Protein AF-A0A316V424-F1 (afdb_monomer)

Secondary structure (DSSP, 8-state):
-------HHHHHHHHHHHHHHHHSEEEEEETTEEEEEE---------SS--SS--S----------

pLDDT: mean 77.28, std 9.65, range [42.75, 87.5]

Radius of gyration: 15.69 Å; Cα contacts (8 Å, |Δi|>4): 45; chains: 1; bounding box: 31×18×50 Å

Solvent-accessible surface area (backbone atoms only — not comparable to full-atom values): 4647 Å² total; per-residue (Å²): 133,82,78,77,76,83,43,72,67,54,55,50,50,54,50,51,51,40,45,25,68,74,68,34,34,44,78,43,79,51,102,88,48,76,46,76,42,86,41,97,78,90,82,86,87,86,61,100,63,88,68,92,58,79,68,96,75,89,76,86,84,73,78,85,83,126

Mean predicted aligned error: 9.07 Å

Structure (mmCIF, N/CA/C/O backbone):
data_AF-A0A316V424-F1
#
_entry.id   AF-A0A316V424-F1
#
loop_
_atom_site.group_PDB
_atom_site.id
_atom_site.type_symbol
_atom_site.label_atom_id
_atom_site.label_alt_id
_atom_site.label_comp_id
_atom_site.label_asym_id
_atom_site.label_entity_id
_atom_site.label_seq_id
_atom_site.pdbx_PDB_ins_code
_atom_site.Cartn_x
_atom_site.Cartn_y
_atom_site.Cartn_z
_atom_site.occupancy
_atom_site.B_iso_or_equiv
_atom_site.auth_seq_id
_atom_site.auth_comp_id
_atom_site.auth_asym_id
_atom_site.auth_atom_id
_atom_site.pdbx_PDB_model_num
ATOM 1 N N . MET A 1 1 ? 20.163 6.578 22.153 1.00 42.75 1 MET A N 1
ATOM 2 C CA . MET A 1 1 ? 18.971 6.881 21.337 1.00 42.75 1 MET A CA 1
ATOM 3 C C . MET A 1 1 ? 19.457 7.126 19.920 1.00 42.75 1 MET A C 1
ATOM 5 O O . MET A 1 1 ? 19.840 8.239 19.605 1.00 42.75 1 MET A O 1
ATOM 9 N N . ASN A 1 2 ? 19.578 6.073 19.109 1.00 45.72 2 ASN A N 1
ATOM 10 C CA . ASN A 1 2 ? 19.859 6.259 17.687 1.00 45.72 2 ASN A CA 1
ATOM 11 C C . ASN A 1 2 ? 18.519 6.585 17.037 1.00 45.72 2 ASN A C 1
ATOM 13 O O . ASN A 1 2 ? 17.718 5.679 16.812 1.00 45.72 2 ASN A O 1
ATOM 17 N N . GLU A 1 3 ? 18.244 7.870 16.828 1.00 56.47 3 GLU A N 1
ATOM 18 C CA . GLU A 1 3 ? 17.144 8.293 15.968 1.00 56.47 3 GLU A CA 1
ATOM 19 C C . GLU A 1 3 ? 17.364 7.630 14.607 1.00 56.47 3 GLU A C 1
ATOM 21 O O . GLU A 1 3 ? 18.349 7.894 13.913 1.00 56.47 3 GLU A O 1
ATOM 26 N N . GLY A 1 4 ? 16.506 6.665 14.273 1.00 60.78 4 GLY A N 1
ATOM 27 C CA . GLY A 1 4 ? 16.563 5.987 12.989 1.00 60.78 4 GLY A CA 1
ATOM 28 C C . GLY A 1 4 ? 16.359 7.029 11.901 1.00 60.78 4 GLY A C 1
ATOM 29 O O . GLY A 1 4 ? 15.262 7.558 11.759 1.00 60.78 4 GLY A O 1
ATOM 30 N N . GLN A 1 5 ? 17.416 7.360 11.160 1.00 62.72 5 GLN A N 1
ATOM 31 C CA . GLN A 1 5 ? 17.300 8.293 10.048 1.00 62.72 5 GLN A CA 1
ATOM 32 C C . GLN A 1 5 ? 16.306 7.731 9.038 1.00 62.72 5 GLN A C 1
ATOM 34 O O . GLN A 1 5 ? 16.482 6.619 8.527 1.00 62.72 5 GLN A O 1
ATOM 39 N N . LEU A 1 6 ? 15.275 8.518 8.739 1.00 61.34 6 LEU A N 1
ATOM 40 C CA . LEU A 1 6 ? 14.345 8.233 7.663 1.00 61.34 6 LEU A CA 1
ATOM 41 C C . LEU A 1 6 ? 15.109 8.400 6.344 1.00 61.34 6 LEU A C 1
ATOM 43 O O . LEU A 1 6 ? 15.214 9.490 5.788 1.00 61.34 6 LEU A O 1
ATOM 47 N N . ARG A 1 7 ? 15.740 7.315 5.893 1.00 74.62 7 ARG A N 1
ATOM 48 C CA . ARG A 1 7 ? 16.452 7.289 4.615 1.00 74.62 7 ARG A CA 1
ATOM 49 C C . ARG A 1 7 ? 15.444 7.481 3.487 1.00 74.62 7 ARG A C 1
ATOM 51 O O . ARG A 1 7 ? 14.278 7.121 3.628 1.00 74.62 7 ARG A O 1
ATOM 58 N N . GLU A 1 8 ? 15.905 7.988 2.353 1.00 77.31 8 GLU A N 1
ATOM 59 C CA . GLU A 1 8 ? 15.083 8.227 1.160 1.00 77.31 8 GLU A CA 1
ATOM 60 C C . GLU A 1 8 ? 14.260 6.986 0.757 1.00 77.31 8 GLU A C 1
ATOM 62 O O . GLU A 1 8 ? 13.072 7.078 0.456 1.00 77.31 8 GLU A O 1
ATOM 67 N N . ASN A 1 9 ? 14.847 5.795 0.914 1.00 78.75 9 ASN A N 1
ATOM 68 C CA . ASN A 1 9 ? 14.168 4.511 0.723 1.00 78.75 9 ASN A CA 1
ATOM 69 C C . ASN A 1 9 ? 12.968 4.312 1.663 1.00 78.75 9 ASN A C 1
ATOM 71 O O . ASN A 1 9 ? 11.956 3.761 1.252 1.00 78.75 9 ASN A O 1
ATOM 75 N N . GLY A 1 10 ? 13.052 4.763 2.916 1.00 80.19 10 GLY A N 1
ATOM 76 C CA . GLY A 1 10 ? 11.945 4.688 3.870 1.00 80.19 10 GLY A CA 1
ATOM 77 C C . GLY A 1 10 ? 10.767 5.567 3.456 1.00 80.19 10 GLY A C 1
ATOM 78 O O . GLY A 1 10 ? 9.623 5.124 3.515 1.00 80.19 10 GLY A O 1
ATOM 79 N N . ILE A 1 11 ? 11.047 6.777 2.962 1.00 83.19 11 ILE A N 1
ATOM 80 C CA . ILE A 1 11 ? 10.019 7.686 2.432 1.00 83.19 11 ILE A CA 1
ATOM 81 C C . ILE A 1 11 ? 9.363 7.074 1.192 1.00 83.19 11 ILE A C 1
ATOM 83 O O . ILE A 1 11 ? 8.135 7.043 1.095 1.00 83.19 11 ILE A O 1
ATOM 87 N N . ASN A 1 12 ? 10.172 6.538 0.275 1.00 83.44 12 ASN A N 1
ATOM 88 C CA . ASN A 1 12 ? 9.674 5.874 -0.926 1.00 83.44 12 ASN A CA 1
ATOM 89 C C . ASN A 1 12 ? 8.819 4.647 -0.584 1.00 83.44 12 ASN A C 1
ATOM 91 O O . ASN A 1 12 ? 7.744 4.492 -1.153 1.00 83.44 12 ASN A O 1
ATOM 95 N N . ASN A 1 13 ? 9.216 3.841 0.402 1.00 83.69 13 ASN A N 1
ATOM 96 C CA . ASN A 1 13 ? 8.430 2.690 0.848 1.00 83.69 13 ASN A CA 1
ATOM 97 C C . ASN A 1 13 ? 7.070 3.106 1.420 1.00 83.69 13 ASN A C 1
ATOM 99 O O . ASN A 1 13 ? 6.056 2.509 1.068 1.00 83.69 13 ASN A O 1
ATOM 103 N N . ILE A 1 14 ? 7.028 4.139 2.270 1.00 84.31 14 ILE A N 1
ATOM 104 C CA . ILE A 1 14 ? 5.768 4.651 2.835 1.00 84.31 14 ILE A CA 1
ATOM 105 C C . ILE A 1 14 ? 4.867 5.197 1.722 1.00 84.31 14 ILE A C 1
ATOM 107 O O . ILE A 1 14 ? 3.664 4.936 1.729 1.00 84.31 14 ILE A O 1
ATOM 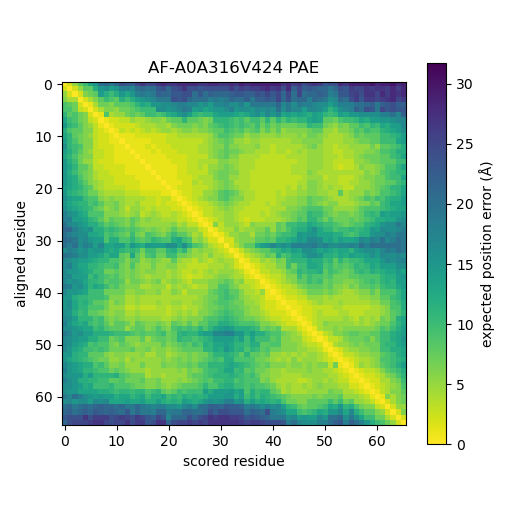111 N N . ARG A 1 15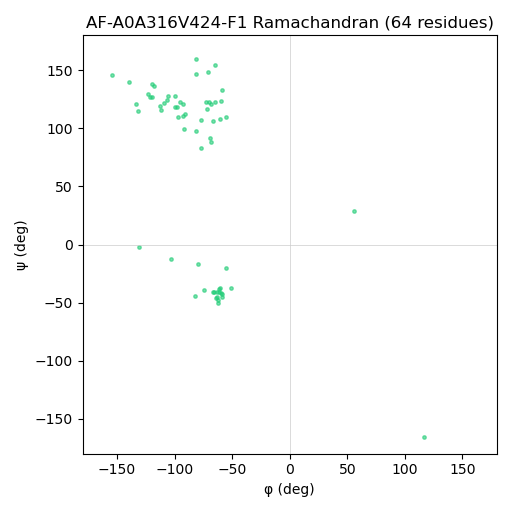 ? 5.437 5.912 0.742 1.00 85.38 15 ARG A N 1
ATOM 112 C CA . ARG A 1 15 ? 4.690 6.407 -0.421 1.00 85.38 15 ARG A CA 1
ATOM 113 C C . ARG A 1 15 ? 4.114 5.253 -1.241 1.00 85.38 15 ARG A C 1
ATOM 115 O O . ARG A 1 15 ? 2.915 5.264 -1.499 1.00 85.38 15 ARG A O 1
ATOM 122 N N . SER A 1 16 ? 4.923 4.255 -1.595 1.00 84.06 16 SER A N 1
ATOM 123 C CA . SER A 1 16 ? 4.458 3.086 -2.349 1.00 84.06 16 SER A CA 1
ATOM 124 C C . SER A 1 16 ? 3.368 2.327 -1.597 1.00 84.06 16 SER A C 1
ATOM 126 O O . SER A 1 16 ? 2.366 1.955 -2.197 1.00 84.06 16 SER A O 1
ATOM 128 N N . LEU A 1 17 ? 3.511 2.152 -0.281 1.00 85.56 17 LEU A N 1
ATOM 129 C CA . LEU A 1 17 ? 2.507 1.477 0.541 1.00 85.56 17 LEU A CA 1
ATOM 130 C C . LEU A 1 17 ? 1.199 2.278 0.622 1.00 85.56 17 LEU A C 1
ATOM 132 O O . LEU A 1 17 ? 0.124 1.702 0.508 1.00 85.56 17 LEU A O 1
ATOM 136 N N . SER A 1 18 ? 1.284 3.603 0.754 1.00 86.06 18 SER A N 1
ATOM 137 C CA . SER A 1 18 ? 0.122 4.500 0.704 1.00 86.06 18 SER A CA 1
ATOM 138 C C . SER A 1 18 ? -0.631 4.377 -0.625 1.00 86.06 18 SER A C 1
ATOM 140 O O . SER A 1 18 ? -1.853 4.232 -0.633 1.00 86.06 18 SER A O 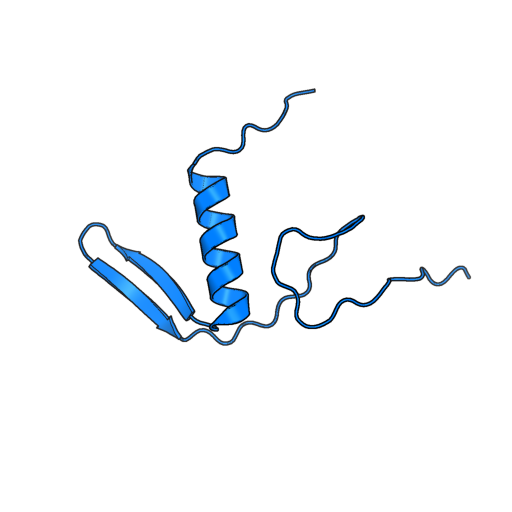1
ATOM 142 N N . THR A 1 19 ? 0.097 4.352 -1.746 1.00 85.62 19 THR A N 1
ATOM 143 C CA . THR A 1 19 ? -0.489 4.141 -3.075 1.00 85.62 19 THR A CA 1
ATOM 144 C C . THR A 1 19 ? -1.157 2.773 -3.176 1.00 85.62 19 THR A C 1
ATOM 146 O O . THR A 1 19 ? -2.315 2.710 -3.568 1.00 85.62 19 THR A O 1
ATOM 149 N N . VAL A 1 20 ? -0.485 1.700 -2.754 1.00 87.50 20 VAL A N 1
ATOM 150 C CA . VAL 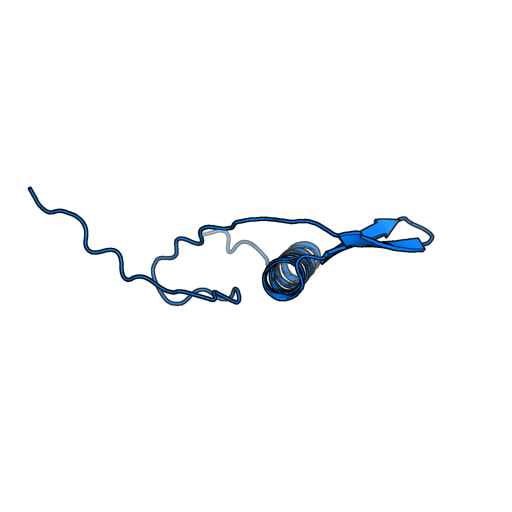A 1 20 ? -1.029 0.331 -2.789 1.00 87.50 20 VAL A CA 1
ATOM 151 C C . VAL A 1 20 ? -2.314 0.208 -1.978 1.00 87.50 20 VAL A C 1
ATOM 153 O O . VAL A 1 20 ? -3.266 -0.407 -2.446 1.00 87.50 20 VAL A O 1
ATOM 156 N N . LEU A 1 21 ? -2.369 0.806 -0.788 1.00 85.50 21 LEU A N 1
ATOM 157 C CA . LEU A 1 21 ? -3.567 0.773 0.052 1.00 85.50 21 LEU A CA 1
ATOM 158 C C . LEU A 1 21 ? -4.765 1.443 -0.636 1.00 85.50 21 LEU A C 1
ATOM 160 O O . LEU A 1 21 ? -5.875 0.931 -0.546 1.00 85.50 21 LEU A O 1
ATOM 164 N N . GLN A 1 22 ? -4.534 2.539 -1.363 1.00 84.81 22 GLN A N 1
ATOM 165 C CA . GLN A 1 22 ? -5.591 3.303 -2.032 1.00 84.81 22 GLN A CA 1
ATOM 166 C C . GLN A 1 22 ? -6.009 2.726 -3.386 1.00 84.81 22 GLN A C 1
ATOM 168 O O . GLN A 1 22 ? -7.194 2.697 -3.709 1.00 84.81 22 GLN A O 1
ATOM 173 N N . THR A 1 23 ? -5.045 2.328 -4.214 1.00 85.81 23 THR A N 1
ATOM 174 C CA . THR A 1 23 ? -5.293 1.947 -5.612 1.00 85.81 23 THR A CA 1
ATOM 175 C C . THR A 1 23 ? -5.281 0.445 -5.829 1.00 85.81 23 THR A C 1
ATOM 177 O O . THR A 1 23 ? -5.684 0.004 -6.902 1.00 85.81 23 THR A O 1
ATOM 180 N N . GLN A 1 24 ? -4.812 -0.334 -4.846 1.00 83.50 24 GLN A N 1
ATOM 181 C CA . GLN A 1 24 ? -4.567 -1.772 -4.985 1.00 83.50 24 GLN A CA 1
ATOM 182 C C . GLN A 1 24 ? -3.610 -2.071 -6.156 1.00 83.50 24 GLN A C 1
ATOM 184 O O . GLN A 1 24 ? -3.664 -3.131 -6.775 1.00 83.50 24 GLN A O 1
ATOM 189 N N . LYS A 1 25 ? -2.710 -1.125 -6.464 1.00 85.44 25 LYS A N 1
ATOM 190 C CA . LYS A 1 25 ? -1.658 -1.273 -7.471 1.00 85.44 25 LYS A CA 1
ATOM 191 C C . LYS A 1 25 ? -0.293 -1.079 -6.846 1.00 85.44 25 LYS A C 1
ATOM 193 O O . LYS A 1 25 ? -0.030 -0.054 -6.216 1.00 85.44 25 LYS A O 1
ATOM 198 N N . LEU A 1 26 ? 0.588 -2.047 -7.057 1.00 82.62 26 LEU A N 1
ATOM 199 C CA . LEU A 1 26 ? 1.969 -1.995 -6.611 1.00 82.62 26 LEU A CA 1
ATOM 200 C C . LEU A 1 26 ? 2.856 -1.427 -7.724 1.00 82.62 26 LEU A C 1
ATOM 202 O O . LEU A 1 26 ? 3.060 -2.106 -8.735 1.00 82.62 26 LEU A O 1
ATOM 206 N N . PRO A 1 27 ? 3.406 -0.209 -7.558 1.00 77.06 27 PRO A N 1
ATOM 207 C CA . PRO A 1 27 ? 4.413 0.303 -8.471 1.00 77.06 27 PRO A CA 1
ATOM 208 C C . PRO A 1 27 ? 5.723 -0.458 -8.247 1.00 77.06 27 PRO A C 1
ATOM 210 O O . PRO A 1 27 ? 6.326 -0.391 -7.173 1.00 77.06 27 PRO A O 1
ATOM 213 N N . TYR A 1 28 ? 6.164 -1.182 -9.269 1.00 80.00 28 TYR A N 1
ATOM 214 C CA . TYR A 1 28 ? 7.426 -1.906 -9.272 1.00 80.00 28 TYR A CA 1
ATOM 215 C C . TYR A 1 28 ? 8.388 -1.276 -10.280 1.00 80.00 28 TYR A C 1
ATOM 217 O O . TYR A 1 28 ? 8.116 -1.221 -11.482 1.00 80.00 28 TYR A O 1
ATOM 225 N N . THR A 1 29 ? 9.524 -0.794 -9.782 1.00 74.38 29 THR A N 1
ATOM 226 C CA . THR A 1 29 ? 10.543 -0.128 -10.597 1.00 74.38 29 THR A CA 1
ATOM 227 C C . THR A 1 29 ? 11.634 -1.123 -10.974 1.00 74.38 29 THR A C 1
ATOM 229 O O . THR A 1 29 ? 12.437 -1.526 -10.132 1.00 74.38 29 THR A O 1
ATOM 232 N N . PHE A 1 30 ? 11.691 -1.498 -12.249 1.00 76.50 30 PHE A N 1
ATOM 233 C CA . PHE A 1 30 ? 12.873 -2.110 -12.846 1.00 76.50 30 PHE A CA 1
ATOM 234 C C . PHE A 1 30 ? 13.890 -1.025 -13.226 1.00 76.50 30 PHE A C 1
ATOM 236 O O . PHE A 1 30 ? 13.513 0.127 -13.439 1.00 76.50 30 PHE A O 1
ATOM 243 N N . PRO A 1 31 ? 15.178 -1.377 -13.396 1.00 75.12 31 PRO A N 1
ATOM 244 C CA . PRO A 1 31 ? 16.220 -0.414 -13.762 1.00 75.12 31 PRO A CA 1
ATOM 245 C C . PRO A 1 31 ? 15.934 0.391 -15.044 1.00 75.12 31 PRO A C 1
ATOM 247 O O . PRO A 1 31 ? 16.515 1.455 -15.229 1.00 75.12 31 PRO A O 1
ATOM 250 N N . PHE A 1 32 ? 15.043 -0.100 -15.916 1.00 72.12 32 PHE A N 1
ATOM 251 C CA . PHE A 1 32 ? 14.724 0.510 -17.211 1.00 72.12 32 PHE A CA 1
ATOM 252 C C . PHE A 1 32 ? 13.217 0.672 -17.488 1.00 72.12 32 PHE A C 1
ATOM 254 O O . PHE A 1 32 ? 12.855 1.199 -18.538 1.00 72.12 32 PHE A O 1
ATOM 261 N N . SER A 1 33 ? 12.330 0.232 -16.587 1.00 74.31 33 SER A N 1
ATOM 262 C CA . SER A 1 33 ? 10.877 0.378 -16.749 1.00 74.31 33 SER A CA 1
ATOM 263 C C . SER A 1 33 ? 10.150 0.381 -15.405 1.00 74.31 33 SER A C 1
ATOM 265 O O . SER A 1 33 ? 10.536 -0.316 -14.472 1.00 74.31 33 SER A O 1
ATOM 267 N N . THR A 1 34 ? 9.065 1.142 -15.305 1.00 75.44 34 THR A N 1
ATOM 268 C CA . THR A 1 34 ? 8.155 1.078 -14.155 1.00 75.44 34 THR A CA 1
ATOM 269 C C . THR A 1 34 ? 6.895 0.353 -14.590 1.00 75.44 34 THR A C 1
ATOM 271 O O . THR A 1 34 ? 6.295 0.718 -15.602 1.00 75.44 34 THR A O 1
ATOM 274 N N . HIS A 1 35 ? 6.495 -0.668 -13.839 1.00 80.62 35 HIS A N 1
ATOM 275 C CA . HIS A 1 35 ? 5.262 -1.406 -14.079 1.00 80.62 35 HIS A CA 1
ATOM 276 C C . HIS A 1 35 ? 4.342 -1.295 -12.870 1.00 80.62 35 HIS A C 1
ATOM 278 O O . HIS A 1 35 ? 4.787 -1.391 -11.728 1.00 80.62 35 HIS A O 1
ATOM 284 N N . GLU A 1 36 ? 3.054 -1.102 -13.128 1.00 82.31 36 GLU A N 1
ATOM 285 C CA . GLU A 1 36 ? 2.021 -1.216 -12.105 1.00 82.31 36 GLU A CA 1
ATOM 286 C C . GLU A 1 36 ? 1.491 -2.644 -12.118 1.00 82.31 36 GLU A C 1
ATOM 288 O O . GLU A 1 36 ? 1.017 -3.129 -13.146 1.00 82.31 36 GLU A O 1
ATOM 293 N N . MET A 1 37 ? 1.605 -3.329 -10.985 1.00 82.19 37 MET A N 1
ATOM 294 C CA . MET A 1 37 ? 1.022 -4.651 -10.799 1.00 82.19 37 MET A CA 1
ATOM 295 C C . MET A 1 37 ? -0.289 -4.505 -10.037 1.00 82.19 37 MET A C 1
ATOM 297 O O . MET A 1 37 ? -0.301 -3.903 -8.966 1.00 82.19 37 MET A O 1
ATOM 301 N N . ASP A 1 38 ? -1.377 -5.070 -10.555 1.00 84.56 38 ASP A N 1
ATOM 302 C CA . ASP A 1 38 ? -2.633 -5.141 -9.809 1.00 84.56 38 ASP A CA 1
ATOM 303 C C . ASP A 1 38 ? -2.474 -6.147 -8.659 1.00 84.56 38 ASP A C 1
ATOM 305 O O . ASP A 1 38 ? -2.121 -7.312 -8.865 1.00 84.56 38 ASP A O 1
ATOM 309 N N . THR A 1 39 ? -2.698 -5.694 -7.428 1.00 80.81 39 THR A N 1
ATOM 310 C CA . THR A 1 39 ? -2.497 -6.486 -6.211 1.00 80.81 39 THR A CA 1
ATOM 311 C C . THR A 1 39 ? -3.690 -6.333 -5.287 1.00 80.81 39 THR A C 1
ATOM 313 O O . THR A 1 39 ? -3.960 -5.233 -4.824 1.00 80.81 39 THR A O 1
ATOM 316 N N . HIS A 1 40 ? -4.362 -7.432 -4.950 1.00 82.94 40 HIS A N 1
ATOM 317 C CA . HIS A 1 40 ? -5.428 -7.408 -3.952 1.00 82.94 40 HIS A CA 1
ATOM 318 C C . HIS A 1 40 ? -4.838 -7.724 -2.573 1.00 82.94 40 HIS A C 1
ATOM 320 O O . HIS A 1 40 ? -4.569 -8.884 -2.255 1.00 82.94 40 HIS A O 1
ATOM 326 N N . LEU A 1 41 ? -4.589 -6.688 -1.772 1.00 82.62 41 LEU A N 1
ATOM 327 C CA . LEU A 1 41 ? -3.980 -6.791 -0.450 1.00 82.62 41 LEU A CA 1
ATOM 328 C C . LEU A 1 41 ? -4.925 -6.254 0.624 1.00 82.62 41 LEU A C 1
ATOM 330 O O . LEU A 1 41 ? -5.368 -5.106 0.580 1.00 82.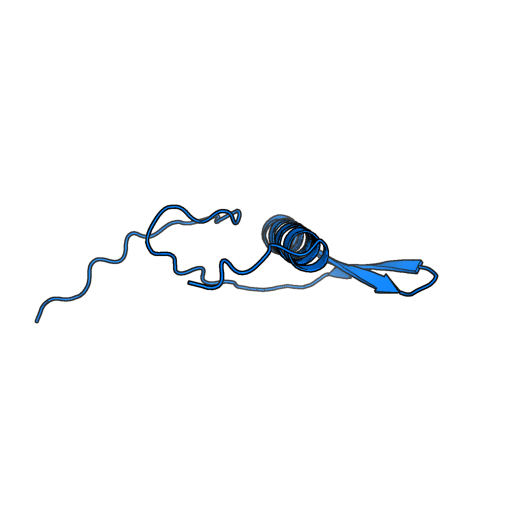62 41 LEU A O 1
ATOM 334 N N . SER A 1 42 ? -5.167 -7.076 1.642 1.00 83.19 42 SER A N 1
ATOM 335 C CA . SER A 1 42 ? -5.800 -6.652 2.890 1.00 83.19 42 SER A CA 1
ATOM 336 C C . SER A 1 42 ? -4.714 -6.323 3.912 1.00 83.19 42 SER A C 1
ATOM 338 O O . SER A 1 42 ? -3.873 -7.167 4.222 1.00 83.19 42 SER A O 1
ATOM 340 N N . CYS A 1 43 ? -4.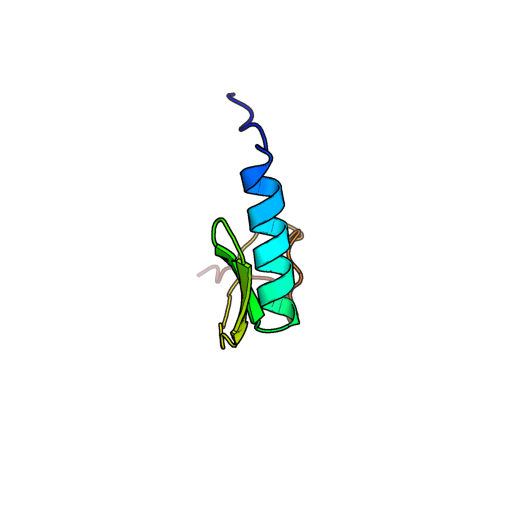718 -5.100 4.441 1.00 80.50 43 CYS A N 1
ATOM 341 C CA . CYS A 1 43 ? -3.744 -4.646 5.431 1.00 80.50 43 CYS A CA 1
ATOM 342 C C . CYS A 1 43 ? -4.446 -4.293 6.743 1.00 80.50 43 CYS A C 1
ATOM 344 O O . CYS A 1 43 ? -5.473 -3.620 6.741 1.00 80.50 43 CYS A O 1
ATOM 346 N N . ILE A 1 44 ? -3.869 -4.723 7.866 1.00 84.25 44 ILE A N 1
ATOM 347 C CA . ILE A 1 44 ? -4.282 -4.295 9.202 1.00 84.25 44 ILE A CA 1
ATOM 348 C C . ILE A 1 44 ? -3.146 -3.452 9.764 1.00 84.25 44 ILE A C 1
ATOM 350 O O . ILE A 1 44 ? -2.041 -3.949 9.980 1.00 84.25 44 ILE A O 1
ATOM 354 N N . VAL A 1 45 ? -3.422 -2.171 9.993 1.00 80.50 45 VAL A N 1
ATOM 355 C CA . VAL A 1 45 ? -2.450 -1.237 10.557 1.00 80.50 45 VAL A CA 1
ATOM 356 C C . VAL A 1 45 ? -2.735 -1.070 12.041 1.00 80.50 45 VAL A C 1
ATOM 358 O O . VAL A 1 45 ? -3.803 -0.602 12.430 1.00 80.50 45 VAL A O 1
ATOM 361 N N . THR A 1 46 ? -1.766 -1.436 12.874 1.00 83.81 46 THR A N 1
ATOM 362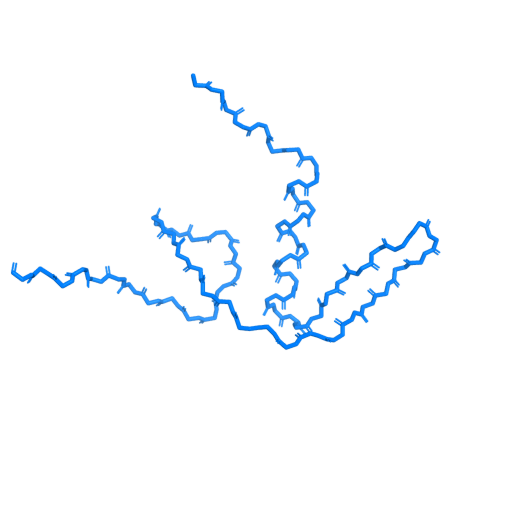 C CA . THR A 1 46 ? -1.805 -1.195 14.316 1.00 83.81 46 THR A CA 1
ATOM 363 C C . THR A 1 46 ? -0.831 -0.075 14.657 1.00 83.81 46 THR A C 1
ATOM 365 O O . THR A 1 46 ? 0.353 -0.123 14.326 1.00 83.81 46 THR A O 1
ATOM 368 N N . SER A 1 47 ? -1.328 0.976 15.302 1.00 80.06 47 SER A N 1
ATOM 369 C CA . SER A 1 47 ? -0.501 2.099 15.737 1.00 80.06 47 SER A CA 1
ATOM 370 C C . SER A 1 47 ? -0.922 2.574 17.119 1.00 80.06 47 SER A C 1
ATOM 372 O O . SER A 1 47 ? -2.108 2.683 17.423 1.00 80.06 47 SER A O 1
ATOM 374 N N . GLN A 1 48 ? 0.064 2.905 17.951 1.00 75.75 48 GLN A N 1
ATOM 375 C CA . GLN A 1 48 ? -0.157 3.681 19.169 1.00 75.75 48 GLN A CA 1
ATOM 376 C C . GLN A 1 48 ? -0.335 5.153 18.772 1.00 75.75 48 GLN A C 1
ATOM 378 O O . GLN A 1 48 ? 0.625 5.919 18.744 1.00 75.75 48 GLN A O 1
ATOM 383 N N . GLY A 1 49 ? -1.556 5.522 18.371 1.00 73.94 49 GLY A N 1
ATOM 384 C CA . GLY A 1 49 ? -1.908 6.866 17.895 1.00 73.94 49 GLY A CA 1
ATOM 385 C C . GLY A 1 49 ? -2.360 6.901 16.432 1.00 73.94 49 GLY A C 1
ATOM 386 O O . GLY A 1 49 ? -2.689 5.869 15.845 1.00 73.94 49 GLY A O 1
ATOM 387 N N . LYS A 1 50 ? -2.408 8.101 15.840 1.00 71.31 50 LYS A N 1
ATOM 388 C CA . LYS A 1 50 ? -2.842 8.297 14.448 1.00 71.31 50 LYS A CA 1
ATOM 389 C C . LYS A 1 50 ? -1.769 7.784 13.484 1.00 71.31 50 LYS A C 1
ATOM 391 O O . LYS A 1 50 ? -0.633 8.247 13.526 1.00 71.31 50 LYS A O 1
ATOM 396 N N . SER A 1 51 ? -2.141 6.847 12.616 1.00 75.00 51 SER A N 1
ATOM 397 C CA . SER A 1 51 ? -1.246 6.342 11.575 1.00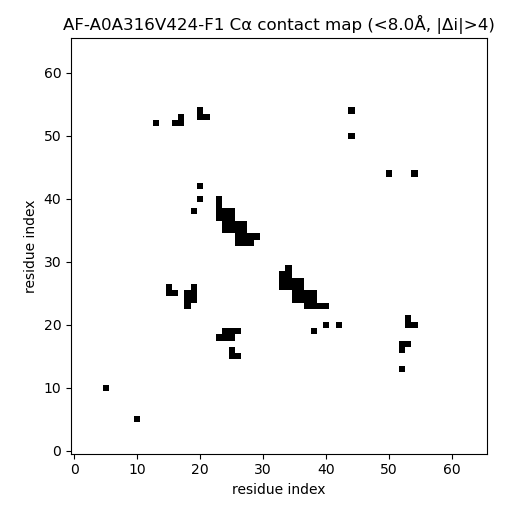 75.00 51 SER A CA 1
ATOM 398 C C . SER A 1 51 ? -1.009 7.389 10.481 1.00 75.00 51 SER A C 1
ATOM 400 O O . SER A 1 51 ? -1.888 8.194 10.174 1.00 75.00 51 SER A O 1
ATOM 402 N N . PHE A 1 52 ? 0.184 7.357 9.882 1.00 75.81 52 PHE A N 1
ATOM 403 C CA . PHE A 1 52 ? 0.535 8.148 8.696 1.00 75.81 52 PHE A CA 1
ATOM 404 C C . PHE A 1 52 ? 0.004 7.539 7.395 1.00 75.81 52 PHE A C 1
ATOM 406 O O . PHE A 1 52 ? -0.018 8.210 6.365 1.00 75.81 52 PHE A O 1
ATOM 413 N N . LEU A 1 53 ? -0.380 6.263 7.432 1.00 81.56 53 LEU A N 1
ATOM 414 C CA . LEU A 1 53 ? -0.897 5.553 6.272 1.00 81.56 53 LEU A CA 1
ATOM 415 C C . LEU A 1 53 ? -2.384 5.867 6.071 1.00 81.56 53 LEU A C 1
ATOM 417 O O . LEU A 1 53 ? -3.100 6.054 7.059 1.00 81.56 53 LEU A O 1
ATOM 421 N N . PRO A 1 54 ? -2.862 5.906 4.817 1.00 79.62 54 PRO A N 1
ATOM 422 C CA . PRO A 1 54 ? -4.287 5.977 4.541 1.00 79.62 54 PRO A CA 1
ATOM 423 C C . PRO A 1 54 ? -4.940 4.681 5.031 1.00 79.62 54 PRO A C 1
ATOM 425 O O . PRO A 1 54 ? -4.530 3.588 4.651 1.00 79.62 54 PRO A O 1
ATOM 428 N N . ILE A 1 55 ? -5.921 4.811 5.919 1.00 80.19 55 ILE A N 1
ATOM 429 C CA . ILE A 1 55 ? -6.691 3.693 6.465 1.00 80.19 55 ILE A CA 1
ATOM 430 C C . IL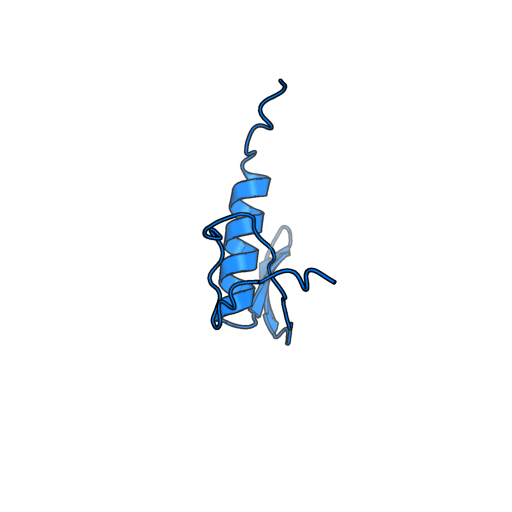E A 1 55 ? -8.157 3.978 6.164 1.00 80.19 55 ILE A C 1
ATOM 432 O O . ILE A 1 55 ? -8.642 5.063 6.483 1.00 80.19 55 ILE A O 1
ATOM 436 N N . ASP A 1 56 ? -8.857 3.004 5.589 1.00 79.88 56 ASP A N 1
ATOM 437 C CA . ASP A 1 56 ? -10.281 3.141 5.268 1.00 79.88 56 ASP A CA 1
ATOM 438 C C . ASP A 1 56 ? -11.164 3.063 6.518 1.00 79.88 56 ASP A C 1
ATOM 440 O O . ASP A 1 56 ? -12.134 3.804 6.661 1.00 79.88 56 ASP A O 1
ATOM 444 N N . VAL A 1 57 ? -10.811 2.176 7.454 1.00 81.44 57 VAL A N 1
ATOM 445 C CA . VAL A 1 57 ? -11.548 1.960 8.703 1.00 81.44 57 VAL A CA 1
ATOM 446 C C . VAL A 1 57 ? -10.587 1.965 9.884 1.00 81.44 57 VAL A C 1
ATOM 448 O O . VAL A 1 57 ? -9.751 1.077 10.033 1.00 81.44 57 VAL A O 1
ATOM 451 N N . GLN A 1 58 ? -10.734 2.956 10.760 1.00 81.44 58 GLN A N 1
ATOM 452 C CA . GLN A 1 58 ? -10.014 3.009 12.027 1.00 81.44 58 GLN A CA 1
ATOM 453 C C . GLN A 1 58 ? -10.915 2.489 13.149 1.00 81.44 58 GLN A C 1
ATOM 455 O O . GLN A 1 58 ? -11.945 3.088 13.453 1.00 81.44 58 GLN A O 1
ATOM 460 N N . VAL A 1 59 ? -10.502 1.400 13.797 1.00 82.06 59 VAL A N 1
ATOM 461 C CA . VAL A 1 59 ? -11.199 0.850 14.966 1.00 82.06 59 VAL A CA 1
ATOM 462 C C . VAL A 1 59 ? -10.350 1.102 16.214 1.00 82.06 59 VAL A C 1
ATOM 464 O O . VAL A 1 59 ? -9.196 0.669 16.249 1.00 82.06 59 VAL A O 1
ATOM 467 N N . PRO A 1 60 ? -10.867 1.801 17.242 1.00 82.19 60 PRO A N 1
ATOM 468 C CA . PRO A 1 60 ? -10.156 1.936 18.504 1.00 82.19 60 PRO A CA 1
ATOM 469 C C . PRO A 1 60 ? -10.107 0.575 19.205 1.00 82.19 60 PRO A C 1
ATOM 471 O O . PRO A 1 60 ? -11.139 -0.017 19.517 1.00 82.19 60 PRO A O 1
ATOM 474 N N . TRP A 1 61 ? -8.899 0.080 19.465 1.00 77.06 61 TRP A N 1
ATOM 475 C CA . TRP A 1 61 ? -8.710 -1.129 20.258 1.00 77.06 61 TRP A CA 1
ATOM 476 C C . TRP A 1 61 ? -8.903 -0.804 21.743 1.00 77.06 61 TRP A C 1
ATOM 478 O O . TRP A 1 61 ? -8.054 -0.157 22.357 1.00 77.06 61 TRP A O 1
ATOM 488 N N . GLN A 1 62 ? -10.018 -1.248 22.325 1.00 76.69 62 GLN A N 1
ATOM 489 C CA . GLN A 1 62 ? -10.160 -1.348 23.777 1.00 76.69 62 GLN A CA 1
ATOM 490 C C . GLN A 1 62 ? -9.700 -2.744 24.181 1.00 76.69 62 GLN A C 1
ATOM 492 O O . GLN A 1 62 ? -10.316 -3.737 23.802 1.00 76.69 62 GLN A O 1
ATOM 497 N N . GLY A 1 63 ? -8.582 -2.823 24.904 1.00 77.31 63 GLY A N 1
ATOM 498 C CA . GLY A 1 63 ? -8.109 -4.096 25.433 1.00 77.31 63 GLY A CA 1
ATOM 499 C C . GLY A 1 63 ? -9.172 -4.711 26.338 1.00 77.31 63 GLY A C 1
ATOM 500 O O . GLY A 1 63 ? -9.726 -4.024 27.194 1.00 77.31 63 GLY A O 1
ATOM 501 N N . THR A 1 64 ? -9.455 -5.996 26.150 1.00 70.38 64 THR A N 1
ATOM 502 C CA . THR A 1 64 ? -10.347 -6.746 27.033 1.00 70.38 64 THR A CA 1
ATOM 503 C C . THR A 1 64 ? -9.656 -6.909 28.387 1.00 70.38 64 THR A C 1
ATOM 505 O O . THR A 1 64 ? -8.877 -7.840 28.582 1.00 70.38 64 THR A O 1
ATOM 508 N N . SER A 1 65 ? -9.887 -5.981 29.316 1.00 63.03 65 SER A N 1
ATOM 509 C CA . SER A 1 65 ? -9.528 -6.173 30.721 1.00 63.03 65 SER A CA 1
ATOM 510 C C . SER A 1 65 ? -10.418 -7.286 31.275 1.00 63.03 65 SER A C 1
ATOM 512 O O . SER A 1 65 ? -11.623 -7.083 31.429 1.00 63.03 65 SER A O 1
ATOM 514 N N . SER A 1 66 ? -9.834 -8.467 31.478 1.00 45.44 66 SER A N 1
ATOM 515 C CA . SER A 1 66 ? -10.426 -9.555 32.270 1.00 45.44 66 SER A CA 1
ATOM 516 C C . SER A 1 66 ? -10.112 -9.367 33.748 1.00 45.44 66 SER A C 1
ATOM 518 O O . SER A 1 66 ? -9.043 -8.780 34.037 1.00 45.44 66 SER A O 1
#

Sequence (66 aa):
MNEGQLRENGINNIRSLSTVLQTQKLPYTFPFSTHEMDTHLSCIVTSQGKSFLPIDVQVPWQGTSS

InterPro domains:
  IPR019140 Mini-chromosome maintenance complex-binding protein [PF09739] (1-62)
  IPR019140 Mini-chromosome maintenance complex-binding protein [PTHR13489] (1-63)

Foldseek 3Di:
DPPPPCPPVNVVVLVQQLCCVVPCWGFDDDPVDTDTDRHDDDDDDDDPDDDPHDDPDDDDDDDPDD

Organism: NCBI:txid1280837